Protein AF-A0A562PVU7-F1 (afdb_monomer_lite)

Organism: NCBI:txid871742

pLDDT: mean 81.25, std 13.45, range [44.5, 92.62]

Structure (mmCIF, N/CA/C/O backbone):
data_AF-A0A562PVU7-F1
#
_entry.id   AF-A0A562PVU7-F1
#
loop_
_atom_site.group_PDB
_atom_site.id
_atom_site.type_symbol
_atom_site.label_atom_id
_atom_site.label_alt_id
_atom_site.label_comp_id
_atom_site.label_asym_id
_atom_site.label_entity_id
_atom_site.label_seq_id
_atom_site.pdbx_PDB_ins_code
_atom_site.Cartn_x
_atom_site.Cartn_y
_atom_site.Cartn_z
_atom_site.occupancy
_atom_site.B_iso_or_equiv
_atom_site.auth_seq_id
_atom_site.auth_comp_id
_atom_site.auth_asym_id
_atom_site.auth_atom_id
_atom_site.pdbx_PDB_model_num
ATOM 1 N N . MET A 1 1 ? 17.695 -18.947 -14.416 1.00 44.50 1 MET A N 1
ATOM 2 C CA . MET A 1 1 ? 16.409 -19.183 -13.729 1.00 44.50 1 MET A CA 1
ATOM 3 C C . MET A 1 1 ? 15.850 -17.831 -13.311 1.00 44.50 1 MET A C 1
ATOM 5 O O . MET A 1 1 ? 16.036 -17.423 -12.176 1.00 44.50 1 MET A O 1
ATOM 9 N N . GLY A 1 2 ? 15.291 -17.076 -14.257 1.00 48.72 2 GLY A N 1
ATOM 10 C CA . GLY A 1 2 ? 14.526 -15.873 -13.936 1.00 48.72 2 GLY A CA 1
ATOM 11 C C . GLY A 1 2 ? 13.081 -16.313 -13.853 1.00 48.72 2 GLY A C 1
ATOM 12 O O . GLY A 1 2 ? 12.485 -16.564 -14.893 1.00 48.72 2 GLY A O 1
ATOM 13 N N . GLY A 1 3 ? 12.577 -16.543 -12.642 1.00 47.69 3 GLY A N 1
ATOM 14 C CA . GLY A 1 3 ? 11.146 -16.737 -12.469 1.00 47.69 3 GLY A CA 1
ATOM 15 C C . GLY A 1 3 ? 10.466 -15.440 -12.879 1.00 47.69 3 GLY A C 1
ATOM 16 O O . GLY A 1 3 ? 10.730 -14.400 -12.274 1.00 47.69 3 GLY A O 1
ATOM 17 N N . GLU A 1 4 ? 9.667 -15.502 -13.938 1.00 55.53 4 GLU A N 1
ATOM 18 C CA . GLU A 1 4 ? 8.595 -14.548 -14.185 1.00 55.53 4 GLU A CA 1
ATOM 19 C C . GLU A 1 4 ? 7.838 -14.421 -12.853 1.00 55.53 4 GLU A C 1
ATOM 21 O O . GLU A 1 4 ? 7.422 -15.415 -12.255 1.00 55.53 4 GLU A O 1
ATOM 26 N N . HIS A 1 5 ? 7.871 -13.230 -12.249 1.00 55.38 5 HIS A N 1
ATOM 27 C CA . HIS A 1 5 ? 7.274 -13.008 -10.933 1.00 55.38 5 HIS A CA 1
ATOM 28 C C . HIS A 1 5 ? 5.777 -12.799 -11.164 1.00 55.38 5 HIS A C 1
ATOM 30 O O . HIS A 1 5 ? 5.262 -11.683 -11.091 1.00 55.38 5 HIS A O 1
ATOM 36 N N . ASP A 1 6 ? 5.096 -13.881 -11.527 1.00 55.47 6 ASP A N 1
ATOM 37 C CA . ASP A 1 6 ? 3.661 -13.911 -11.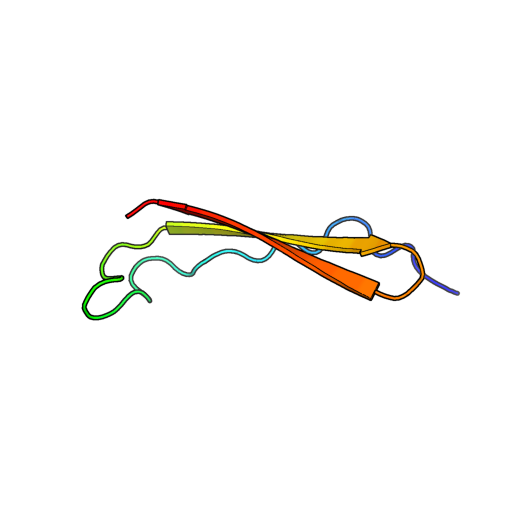745 1.00 55.47 6 ASP A CA 1
ATOM 38 C C . ASP A 1 6 ? 2.943 -13.674 -10.413 1.00 55.47 6 ASP A C 1
ATOM 40 O O . ASP A 1 6 ? 2.701 -14.579 -9.616 1.00 55.47 6 ASP A O 1
ATOM 44 N N . GLY A 1 7 ? 2.605 -12.409 -10.165 1.00 57.47 7 GLY A N 1
ATOM 45 C CA . GLY A 1 7 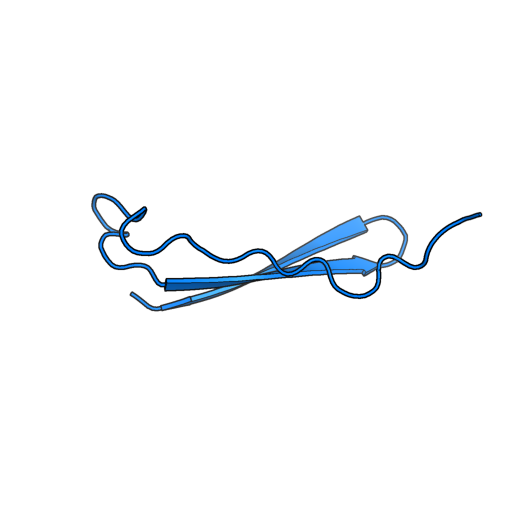? 1.581 -12.022 -9.203 1.00 57.47 7 GLY A CA 1
ATOM 46 C C . GLY A 1 7 ? 2.067 -11.780 -7.778 1.00 57.47 7 GLY A C 1
ATOM 47 O O . GLY A 1 7 ? 1.599 -12.431 -6.842 1.00 57.47 7 GLY A O 1
ATOM 48 N N . LEU A 1 8 ? 2.907 -10.761 -7.574 1.00 69.19 8 LEU A N 1
ATOM 49 C CA . LEU A 1 8 ? 3.046 -10.166 -6.244 1.00 69.19 8 LEU A CA 1
ATOM 50 C C . LEU A 1 8 ? 1.753 -9.396 -5.910 1.00 69.19 8 LEU A C 1
ATOM 52 O O . LEU A 1 8 ? 1.505 -8.316 -6.444 1.00 69.19 8 LEU A O 1
ATOM 56 N N . ARG A 1 9 ? 0.904 -9.974 -5.053 1.00 69.06 9 ARG A N 1
ATOM 57 C CA . ARG A 1 9 ? -0.291 -9.315 -4.504 1.00 69.06 9 ARG A CA 1
ATOM 58 C C . ARG A 1 9 ? 0.027 -8.760 -3.123 1.00 69.06 9 ARG A C 1
ATOM 60 O O . ARG A 1 9 ? 0.247 -9.527 -2.190 1.00 69.06 9 ARG A O 1
ATOM 67 N N . ILE A 1 10 ? 0.033 -7.438 -2.999 1.00 82.56 10 ILE A N 1
ATOM 68 C CA . ILE A 1 10 ? 0.209 -6.746 -1.722 1.00 82.56 10 ILE A CA 1
ATOM 69 C C . ILE A 1 10 ? -1.169 -6.277 -1.263 1.00 82.56 10 ILE A C 1
ATOM 71 O O . ILE A 1 10 ? -1.880 -5.627 -2.021 1.00 82.56 10 ILE A O 1
ATOM 75 N N . LEU A 1 11 ? -1.568 -6.618 -0.040 1.00 88.75 11 LEU A N 1
ATOM 76 C CA . LEU A 1 11 ? -2.839 -6.183 0.538 1.00 88.75 11 LEU A CA 1
ATOM 77 C C . LEU A 1 11 ? -2.580 -5.196 1.668 1.00 88.75 11 LEU A C 1
ATOM 79 O O . LEU A 1 11 ? -1.614 -5.346 2.420 1.00 88.75 11 LEU A O 1
ATOM 83 N N . ILE A 1 12 ? -3.462 -4.209 1.802 1.00 87.75 12 ILE A N 1
ATOM 84 C CA . ILE A 1 12 ? -3.490 -3.368 2.993 1.00 87.75 12 ILE A CA 1
ATOM 85 C C . ILE A 1 12 ? -4.054 -4.215 4.133 1.00 87.75 12 ILE A C 1
ATOM 87 O O . ILE A 1 12 ? -5.118 -4.823 3.999 1.00 87.75 12 ILE A O 1
ATOM 91 N N . VAL A 1 13 ? -3.323 -4.284 5.242 1.00 90.00 13 VAL A N 1
ATOM 92 C CA . VAL A 1 13 ? -3.765 -5.039 6.415 1.00 90.00 13 VAL A CA 1
ATOM 93 C C . VAL A 1 13 ? -5.011 -4.354 6.996 1.00 90.00 13 VAL A C 1
ATOM 95 O O . VAL A 1 13 ? -4.992 -3.137 7.187 1.00 90.00 13 VAL A O 1
ATOM 98 N N . PRO A 1 14 ? -6.095 -5.097 7.284 1.00 86.31 14 PRO A N 1
ATOM 99 C CA . PRO A 1 14 ? -7.277 -4.528 7.924 1.00 86.31 14 PRO A CA 1
ATOM 100 C C . PRO A 1 14 ? -6.905 -3.769 9.201 1.00 86.31 14 PRO A C 1
ATOM 102 O O . PRO A 1 14 ? -6.040 -4.213 9.956 1.00 86.31 14 PRO A O 1
ATOM 105 N N . ASP A 1 15 ? -7.525 -2.608 9.412 1.00 84.12 15 ASP A N 1
ATOM 106 C CA . ASP A 1 15 ? -7.324 -1.758 10.594 1.00 84.12 15 ASP A CA 1
ATOM 107 C C . ASP A 1 15 ? -5.896 -1.203 10.781 1.00 84.12 15 ASP A C 1
ATOM 109 O O . ASP A 1 15 ? -5.612 -0.553 11.786 1.00 84.12 15 ASP A O 1
ATOM 113 N N . SER A 1 16 ? -4.992 -1.368 9.801 1.00 89.12 16 SER A N 1
ATOM 114 C CA . SER A 1 16 ? -3.659 -0.741 9.850 1.00 89.12 16 SER A CA 1
ATOM 115 C C . SER A 1 16 ? -3.684 0.760 9.549 1.00 89.12 16 SER A C 1
ATOM 117 O O . SER A 1 16 ? -2.695 1.464 9.752 1.00 89.12 16 SER A O 1
ATOM 119 N N . GLY A 1 17 ? -4.798 1.252 9.008 1.00 87.06 17 GLY A N 1
ATOM 120 C CA . GLY A 1 17 ? -5.010 2.660 8.711 1.00 87.06 17 GLY A CA 1
ATOM 121 C C . GLY A 1 17 ? -5.108 3.520 9.966 1.00 87.06 17 GLY A C 1
ATOM 122 O O . GLY A 1 17 ? -5.826 3.182 10.903 1.00 87.06 17 GLY A O 1
ATOM 123 N N . THR A 1 18 ? -4.435 4.671 9.979 1.00 92.62 18 THR A N 1
ATOM 124 C CA . THR A 1 18 ? -4.480 5.625 11.099 1.00 92.62 18 THR A CA 1
ATOM 125 C C . THR A 1 18 ? -4.821 7.036 10.617 1.00 92.62 18 THR A C 1
ATOM 127 O O . THR A 1 18 ? -4.610 7.379 9.452 1.00 92.62 18 THR A O 1
ATOM 130 N N . GLY A 1 19 ? -5.374 7.869 11.506 1.00 91.06 19 GLY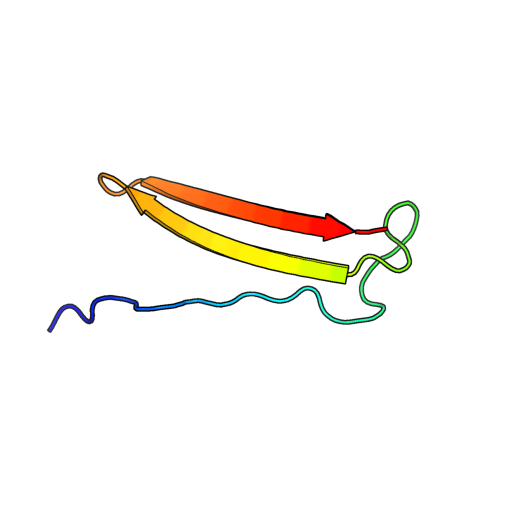 A N 1
ATOM 131 C CA . GLY A 1 19 ? -5.728 9.259 11.200 1.00 91.06 19 GLY A CA 1
ATOM 132 C C . GLY A 1 19 ? -6.710 9.372 10.032 1.00 91.06 19 GLY A C 1
ATOM 133 O O . GLY A 1 19 ? -7.762 8.743 10.037 1.00 91.06 19 GLY A O 1
ATOM 134 N N . ALA A 1 20 ? -6.343 10.144 9.007 1.00 89.19 20 ALA A N 1
ATOM 135 C CA . ALA A 1 20 ? -7.149 10.318 7.796 1.00 89.19 20 ALA A CA 1
ATOM 136 C C . ALA A 1 20 ? -7.209 9.072 6.897 1.00 89.19 20 ALA A C 1
ATOM 138 O O . ALA A 1 20 ? -7.848 9.128 5.857 1.00 89.19 20 ALA A O 1
ATOM 139 N N . LEU A 1 21 ? -6.530 7.981 7.265 1.00 89.12 21 LEU A N 1
ATOM 140 C CA . LEU A 1 21 ? -6.580 6.697 6.569 1.00 89.12 21 LEU A CA 1
ATOM 141 C C . LEU A 1 21 ? -7.217 5.599 7.429 1.00 89.12 21 LEU A C 1
ATOM 143 O O . LEU A 1 21 ? -7.098 4.424 7.101 1.00 89.12 21 LEU A O 1
ATOM 147 N N . GLN A 1 22 ? -7.843 5.942 8.556 1.00 91.50 22 GLN A N 1
ATOM 148 C CA . GLN A 1 22 ? -8.491 4.955 9.415 1.00 91.50 22 GLN A CA 1
ATOM 149 C C . GLN A 1 22 ? -9.585 4.206 8.641 1.00 91.50 22 GLN A C 1
ATOM 151 O O . GLN A 1 22 ? -10.435 4.830 8.018 1.00 91.50 22 GLN A O 1
ATOM 156 N N . GLY A 1 23 ? -9.539 2.871 8.666 1.00 89.38 23 GLY A N 1
ATOM 157 C CA . GLY A 1 23 ? -10.460 2.021 7.900 1.00 89.38 23 GLY A CA 1
ATOM 158 C C . GLY A 1 23 ? -10.059 1.766 6.443 1.00 89.38 23 GLY A C 1
ATOM 159 O O . GLY A 1 23 ? -10.792 1.077 5.738 1.00 89.38 23 GLY A O 1
ATOM 160 N N . ILE A 1 24 ? -8.896 2.260 5.995 1.00 92.06 24 ILE A N 1
ATOM 161 C CA . ILE A 1 24 ? -8.414 2.010 4.634 1.00 92.06 24 ILE A CA 1
ATOM 162 C C . ILE A 1 24 ? -8.297 0.509 4.344 1.00 92.06 24 ILE A C 1
ATOM 164 O O . ILE A 1 24 ? -7.673 -0.250 5.088 1.00 92.06 24 ILE A O 1
ATOM 168 N N . ALA A 1 25 ? -8.867 0.103 3.217 1.00 91.56 25 ALA A N 1
ATOM 169 C CA . ALA A 1 25 ? -8.777 -1.246 2.686 1.00 91.56 25 ALA A CA 1
ATOM 170 C C . ALA A 1 25 ? -8.454 -1.176 1.195 1.00 91.56 25 ALA A C 1
ATOM 172 O O . ALA A 1 25 ? -8.910 -0.275 0.491 1.00 91.56 25 ALA A O 1
ATOM 173 N N . GLY A 1 26 ? -7.651 -2.113 0.702 1.00 90.00 26 GLY A N 1
ATOM 174 C CA . GLY A 1 26 ? -7.207 -2.052 -0.680 1.00 90.00 26 GLY A CA 1
ATOM 175 C C . GLY A 1 26 ? -6.139 -3.067 -1.038 1.00 90.00 26 GLY A C 1
ATOM 176 O O . GLY A 1 26 ? -5.672 -3.852 -0.205 1.00 90.00 26 GLY A O 1
ATOM 177 N N . THR A 1 27 ? -5.737 -3.008 -2.299 1.00 90.62 27 THR A N 1
ATOM 178 C CA . THR A 1 27 ? -4.761 -3.903 -2.909 1.00 90.62 27 THR A CA 1
ATOM 179 C C . THR A 1 27 ? -3.765 -3.088 -3.715 1.00 90.62 27 THR A C 1
ATOM 181 O O . THR A 1 27 ? -4.135 -2.161 -4.429 1.00 90.62 27 THR A O 1
ATOM 184 N N . LEU A 1 28 ? -2.493 -3.456 -3.624 1.00 89.50 28 LEU A N 1
ATOM 185 C CA . LEU A 1 28 ? -1.428 -2.895 -4.433 1.00 89.50 28 LEU A CA 1
ATOM 186 C C . LEU A 1 28 ? -0.932 -3.947 -5.427 1.00 89.50 28 LEU A C 1
ATOM 188 O O . LEU A 1 28 ? -0.545 -5.059 -5.049 1.00 89.50 28 LEU A O 1
ATOM 192 N N . ALA A 1 29 ? -0.933 -3.572 -6.701 1.00 87.38 29 ALA A N 1
ATOM 193 C CA . ALA A 1 29 ? -0.354 -4.337 -7.787 1.00 87.38 29 ALA A CA 1
ATOM 194 C C . ALA A 1 29 ? 0.975 -3.708 -8.216 1.00 87.38 29 ALA A C 1
ATOM 196 O O . ALA A 1 29 ? 1.099 -2.491 -8.348 1.00 87.38 29 ALA A O 1
ATOM 197 N N . ILE A 1 30 ? 1.977 -4.550 -8.456 1.00 84.38 30 ILE A N 1
ATOM 198 C CA . ILE A 1 30 ? 3.279 -4.116 -8.965 1.00 84.38 30 ILE A CA 1
ATOM 199 C C . ILE A 1 30 ? 3.376 -4.531 -10.425 1.00 84.38 30 ILE A C 1
ATOM 201 O O . ILE A 1 30 ? 3.230 -5.706 -10.754 1.00 84.38 30 ILE A O 1
ATOM 205 N N . ARG A 1 31 ? 3.649 -3.564 -11.297 1.00 83.62 31 ARG A N 1
ATOM 206 C CA . ARG A 1 31 ? 3.909 -3.783 -12.720 1.00 83.62 31 ARG A CA 1
ATOM 207 C C . ARG A 1 31 ? 5.351 -3.408 -13.016 1.00 83.62 31 ARG A C 1
ATOM 209 O O . ARG A 1 31 ? 5.829 -2.384 -12.539 1.00 83.62 31 ARG A O 1
ATOM 216 N N . VAL A 1 32 ? 6.060 -4.234 -13.774 1.00 81.94 32 VAL A N 1
ATOM 217 C CA . VAL A 1 32 ? 7.439 -3.941 -14.177 1.00 81.94 32 VAL A CA 1
ATOM 218 C C . VAL A 1 32 ? 7.469 -3.778 -15.686 1.00 81.94 32 VAL A C 1
ATOM 220 O O . VAL A 1 32 ? 7.279 -4.746 -16.413 1.00 81.94 32 VAL A O 1
ATOM 223 N N . GLU A 1 33 ? 7.711 -2.558 -16.159 1.00 84.25 33 GLU A N 1
ATOM 224 C CA . GLU A 1 33 ? 7.795 -2.244 -17.589 1.00 84.25 33 GLU A CA 1
ATOM 225 C C . GLU A 1 33 ? 9.152 -1.596 -17.879 1.00 84.25 33 GLU A C 1
ATOM 227 O O . GLU A 1 33 ? 9.540 -0.629 -17.222 1.00 84.25 33 GLU A O 1
ATOM 232 N N . ASN A 1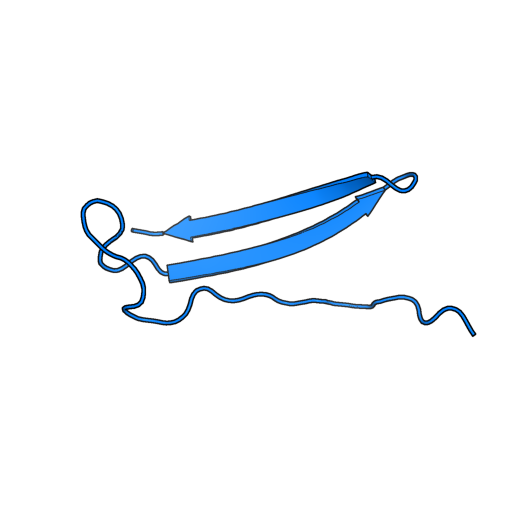 34 ? 9.915 -2.143 -18.833 1.00 84.25 34 ASN A N 1
ATOM 233 C CA . ASN A 1 34 ? 11.274 -1.686 -19.173 1.00 84.25 34 ASN A CA 1
ATOM 234 C C . ASN A 1 34 ? 12.210 -1.496 -17.955 1.00 84.25 34 ASN A C 1
ATOM 236 O O . ASN A 1 34 ? 12.991 -0.547 -17.894 1.00 84.25 34 ASN A O 1
ATOM 240 N N . GLY A 1 35 ? 12.122 -2.384 -16.959 1.00 84.69 35 GLY A N 1
ATOM 241 C CA . GLY A 1 35 ? 12.935 -2.305 -15.738 1.00 84.69 35 GLY A CA 1
ATOM 242 C C . GLY A 1 35 ? 12.519 -1.196 -14.762 1.00 84.69 35 GLY A C 1
ATOM 243 O O . GLY A 1 35 ? 13.214 -0.967 -13.774 1.00 84.69 35 GLY A O 1
ATOM 244 N N . LYS A 1 36 ? 11.395 -0.511 -15.007 1.00 84.44 36 LYS A N 1
ATOM 245 C CA . LYS A 1 36 ? 10.775 0.418 -14.058 1.00 84.44 36 LYS A CA 1
ATOM 246 C C . LYS A 1 36 ? 9.647 -0.270 -13.308 1.00 84.44 36 LYS A C 1
ATOM 248 O O . LYS A 1 36 ? 8.816 -0.944 -13.910 1.00 84.44 36 LYS A O 1
ATOM 253 N N . HIS A 1 37 ? 9.612 -0.051 -11.999 1.00 85.94 37 HIS A N 1
ATOM 254 C CA . HIS A 1 37 ? 8.544 -0.527 -11.132 1.00 85.94 37 HIS A CA 1
ATOM 255 C C . HIS A 1 37 ? 7.432 0.518 -11.066 1.00 85.94 37 HIS A C 1
ATOM 257 O O . HIS A 1 37 ? 7.661 1.664 -10.681 1.00 85.94 37 HIS A O 1
ATOM 263 N N . TYR A 1 38 ? 6.233 0.093 -11.425 1.00 86.75 38 TYR A N 1
ATOM 264 C CA . TYR A 1 38 ? 4.992 0.834 -11.315 1.00 86.75 38 TYR A CA 1
ATOM 265 C C . TYR A 1 38 ? 4.162 0.212 -10.197 1.00 86.75 38 TYR A C 1
ATOM 267 O O . TYR A 1 38 ? 4.036 -1.010 -10.114 1.00 86.75 38 TYR A O 1
ATOM 275 N N . TYR A 1 39 ? 3.599 1.063 -9.348 1.00 87.69 39 TYR A N 1
ATOM 276 C CA . TYR A 1 39 ? 2.770 0.662 -8.218 1.00 87.69 39 TYR A CA 1
ATOM 277 C C . TYR A 1 39 ? 1.357 1.170 -8.465 1.00 87.69 39 TYR A C 1
ATOM 279 O O . TYR A 1 39 ? 1.135 2.376 -8.547 1.00 87.69 39 TYR A O 1
ATOM 287 N N . ASP A 1 40 ? 0.425 0.242 -8.614 1.00 86.88 40 ASP A N 1
ATOM 288 C CA . ASP A 1 40 ? -0.990 0.523 -8.795 1.00 86.88 40 ASP A CA 1
ATOM 289 C C . ASP A 1 40 ? -1.690 0.247 -7.467 1.00 86.88 40 ASP A C 1
ATOM 291 O O . ASP A 1 40 ? -1.694 -0.893 -7.005 1.00 86.88 40 ASP A O 1
ATOM 295 N N . LEU A 1 41 ? -2.190 1.291 -6.807 1.00 89.38 41 LEU A N 1
ATOM 296 C CA . LEU A 1 41 ? -2.850 1.179 -5.510 1.00 89.38 41 LEU A CA 1
ATOM 297 C C . LEU A 1 41 ? -4.348 1.410 -5.687 1.00 89.38 41 LEU A C 1
ATOM 299 O O . LEU A 1 41 ? -4.789 2.551 -5.822 1.00 89.38 41 LEU A O 1
ATOM 303 N N . ASP A 1 42 ? -5.112 0.328 -5.624 1.00 89.94 42 ASP A N 1
ATOM 304 C CA . ASP A 1 42 ? -6.560 0.387 -5.492 1.00 89.94 42 ASP A CA 1
ATOM 305 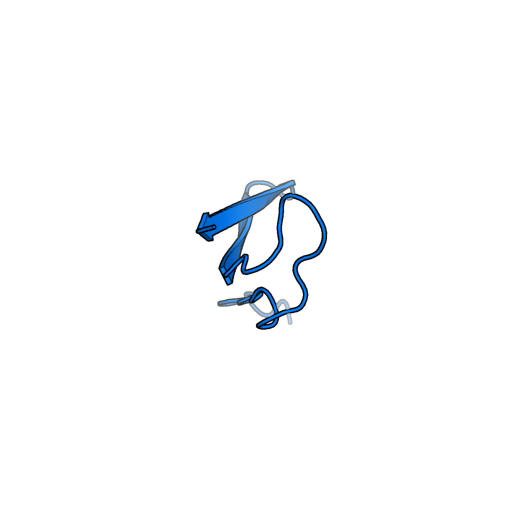C C . ASP A 1 42 ? -6.899 0.425 -4.001 1.00 89.94 42 ASP A C 1
ATOM 307 O O . ASP A 1 42 ? -6.579 -0.507 -3.259 1.00 89.94 42 ASP A O 1
ATOM 311 N N . TYR A 1 43 ? -7.481 1.528 -3.536 1.00 90.19 43 TYR A N 1
ATOM 312 C CA . TYR A 1 43 ? -7.857 1.684 -2.137 1.00 90.19 43 TYR A CA 1
ATOM 313 C C . TYR A 1 43 ? -9.225 2.332 -1.988 1.00 90.19 43 TYR A C 1
ATOM 315 O O . TYR A 1 43 ? -9.684 3.111 -2.824 1.00 90.19 43 TYR A O 1
ATOM 323 N N . ARG A 1 44 ? -9.845 2.030 -0.854 1.00 86.56 44 ARG A N 1
ATOM 324 C CA . ARG A 1 44 ? -11.083 2.629 -0.386 1.00 86.56 44 ARG A CA 1
ATOM 325 C C . ARG A 1 44 ? -10.925 3.053 1.069 1.00 86.56 44 ARG A C 1
ATOM 327 O O . ARG A 1 44 ? -10.259 2.364 1.841 1.00 86.56 44 ARG A O 1
ATOM 334 N N . LEU A 1 45 ? -11.565 4.171 1.404 1.00 82.50 45 LEU A N 1
ATOM 335 C CA . LEU A 1 45 ? -11.732 4.675 2.763 1.00 82.50 45 LEU A CA 1
ATOM 336 C C . LEU A 1 45 ? -13.167 4.48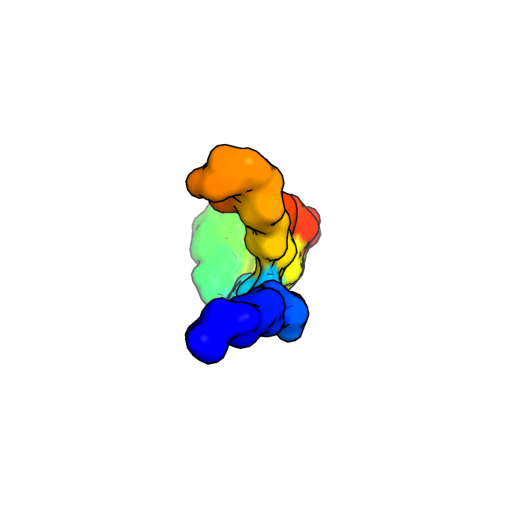1 3.266 1.00 82.50 45 LEU A C 1
ATOM 338 O O . LEU A 1 45 ? -14.097 4.522 2.421 1.00 82.50 45 LEU A O 1
#

Foldseek 3Di:
DDPPPPDDKDWDDAQPADDVGGRKTWIWDWDADPNDTDIDIDIDD

Secondary structure (DSSP, 8-state):
-----TT-EEEPPTT---GGGTT-EEEEEEEEETTEEEEEEEEE-

InterPro domains:
  IPR021607 Protein of unknown function DUF3224 [PF11528] (4-43)
  IPR023159 SO1590-like superfamily [G3DSA:2.40.350.10] (1-45)
  IPR023159 SO1590-like superfamily [SSF159238] (3-45)

Radius of gyration: 13.49 Å; chains: 1; bounding box: 28×30×30 Å

Sequence (45 aa):
MGGEHDGLRILIVPDSGTGALQGIAGTLAIRVENGKHYYDLDYRL